Protein AF-A0A0R2BC78-F1 (afdb_monomer)

Solvent-accessible surface area (backbone atoms only — not comparable to full-atom values): 4627 Å² total; per-residue (Å²): 137,84,77,86,73,85,72,74,47,71,44,66,36,30,28,40,80,76,31,96,89,38,87,42,82,52,33,39,45,56,56,52,47,54,53,37,20,66,75,50,75,65,32,62,71,58,31,52,61,66,47,55,56,65,79,74,49,56,58,68,60,54,48,52,48,42,59,70,71,66,58,62,69,80,80,123

Organism: NCBI:txid1423733

Mean predicted aligned error: 7.33 Å

Sequence (76 aa):
MAKTVDETLFIDYQMSDAFDWSDSEMPVRDAIWDYLMEKNSHDTLKTEADMKPFMTMAEADVRDFVEKNLKTVASK

InterPro domains:
  IPR056216 Probiotic-derived p8-like [PF24305] (7-71)

Foldseek 3Di:
DPDDPPPCDQQQQACVVLPVLDPGRDGNLVLQLVLVCVVVVNPPVVSVVVSVVVSVDDSVVSSVCCCVRVPPVPVD

Radius of gyration: 13.25 Å; Cα contacts (8 Å, |Δi|>4): 64; chains: 1; bounding box: 24×29×45 Å

Secondary structure (DSSP, 8-state):
---------GGGSBHHHH-TT----SBHHHHHHHHHHHHTTT-HHHHHHHHGGGGTS-HHHHHHHHHHHT------

Structure (mmCIF, N/CA/C/O backbone):
data_AF-A0A0R2BC78-F1
#
_entry.id   AF-A0A0R2BC78-F1
#
loop_
_atom_site.group_PDB
_atom_site.id
_atom_site.type_symbol
_atom_site.label_atom_id
_atom_site.label_alt_id
_atom_site.label_comp_id
_atom_site.label_asym_id
_atom_site.label_entity_id
_atom_site.label_seq_id
_atom_site.pdbx_PDB_ins_code
_atom_site.Cartn_x
_atom_site.Cartn_y
_atom_site.Cartn_z
_atom_site.occupancy
_atom_site.B_iso_or_equiv
_atom_site.auth_seq_id
_atom_site.auth_comp_id
_atom_site.auth_asym_id
_atom_site.auth_atom_id
_atom_site.pdbx_PDB_model_num
ATOM 1 N N . MET A 1 1 ? -7.577 -14.023 -31.257 1.00 43.94 1 MET A N 1
ATOM 2 C CA . MET A 1 1 ? -7.843 -14.672 -29.958 1.00 43.94 1 MET A CA 1
ATOM 3 C C . MET A 1 1 ? -6.503 -14.869 -29.272 1.00 43.94 1 MET A C 1
ATOM 5 O O . MET A 1 1 ? -5.799 -15.816 -29.594 1.00 43.94 1 MET A O 1
ATOM 9 N N . ALA A 1 2 ? -6.075 -13.903 -28.460 1.00 41.19 2 ALA A N 1
ATOM 10 C CA . ALA A 1 2 ? -4.790 -13.970 -27.772 1.00 41.19 2 ALA A CA 1
ATOM 11 C C . ALA A 1 2 ? -5.032 -14.521 -26.365 1.00 41.19 2 ALA A C 1
ATOM 13 O O . ALA A 1 2 ? -5.492 -13.813 -25.482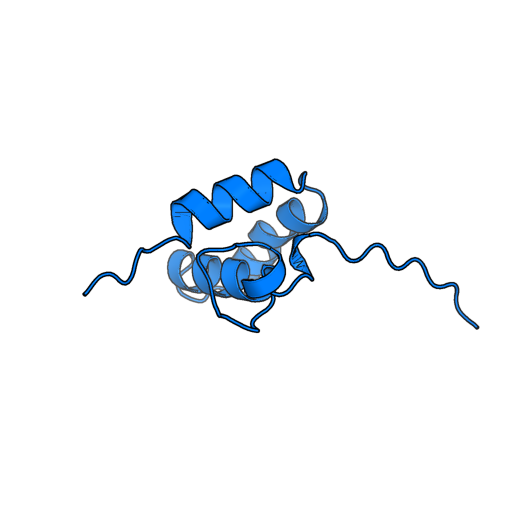 1.00 41.19 2 ALA A O 1
ATOM 14 N N . LYS A 1 3 ? -4.831 -15.835 -26.271 1.00 38.69 3 LYS A N 1
ATOM 15 C CA . LYS A 1 3 ? -4.525 -16.651 -25.095 1.00 38.69 3 LYS A CA 1
ATOM 16 C C . LYS A 1 3 ? -4.593 -15.909 -23.747 1.00 38.69 3 LYS A C 1
ATOM 18 O O . LYS A 1 3 ? -3.632 -15.285 -23.317 1.00 38.69 3 LYS A O 1
ATOM 23 N N . THR A 1 4 ? -5.740 -16.068 -23.098 1.00 46.22 4 THR A N 1
ATOM 24 C CA . THR A 1 4 ? -5.930 -16.073 -21.645 1.00 46.22 4 THR A CA 1
ATOM 25 C C . THR A 1 4 ? -4.780 -16.808 -20.953 1.00 46.22 4 THR A C 1
ATOM 27 O O . THR A 1 4 ? -4.701 -18.037 -21.005 1.00 46.22 4 THR A O 1
ATOM 30 N N . VAL A 1 5 ? -3.886 -16.056 -20.327 1.00 46.53 5 VAL A N 1
ATOM 31 C CA . VAL A 1 5 ? -3.155 -16.507 -19.148 1.00 46.53 5 VAL A CA 1
ATOM 32 C C . VAL A 1 5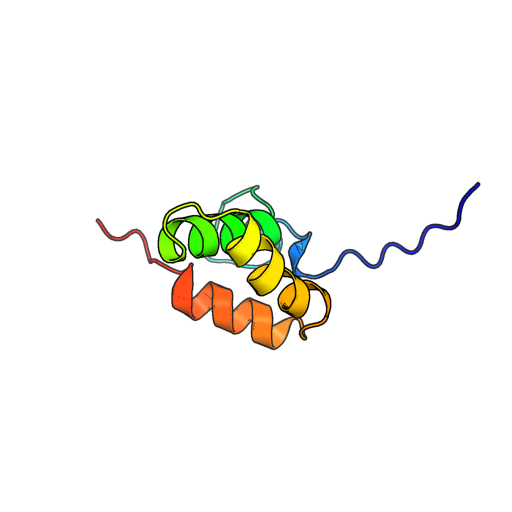 ? -3.622 -15.553 -18.066 1.00 46.53 5 VAL A C 1
ATOM 34 O O . VAL A 1 5 ? -3.095 -14.459 -17.912 1.00 46.53 5 VAL A O 1
ATOM 37 N N . ASP A 1 6 ? -4.729 -15.927 -17.435 1.00 47.19 6 ASP A N 1
ATOM 38 C CA . A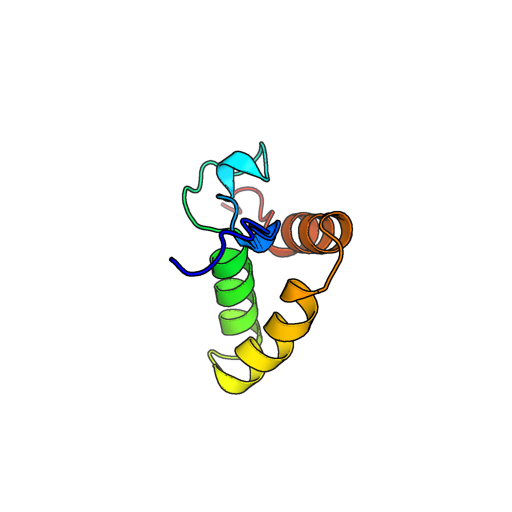SP A 1 6 ? -5.258 -15.278 -16.240 1.00 47.19 6 ASP A CA 1
ATOM 39 C C . ASP A 1 6 ? -4.320 -15.667 -15.081 1.00 47.19 6 ASP A C 1
ATOM 41 O O . ASP A 1 6 ? -4.646 -16.456 -14.204 1.00 47.19 6 ASP A O 1
ATOM 45 N N . GLU A 1 7 ? -3.063 -15.231 -15.164 1.00 51.91 7 GLU A N 1
ATOM 46 C CA . GLU A 1 7 ? -2.175 -15.124 -14.012 1.00 51.91 7 GLU A CA 1
ATOM 47 C C . GLU A 1 7 ? -2.522 -13.786 -13.360 1.00 51.91 7 GLU A C 1
ATOM 49 O O . GLU A 1 7 ? -1.723 -12.853 -13.379 1.00 51.91 7 GLU A O 1
ATOM 54 N N . THR A 1 8 ? -3.755 -13.643 -12.861 1.00 56.59 8 THR A N 1
ATOM 55 C CA . THR A 1 8 ? -4.072 -12.559 -11.931 1.00 56.59 8 THR A CA 1
ATOM 56 C C . THR A 1 8 ? -3.093 -12.695 -10.778 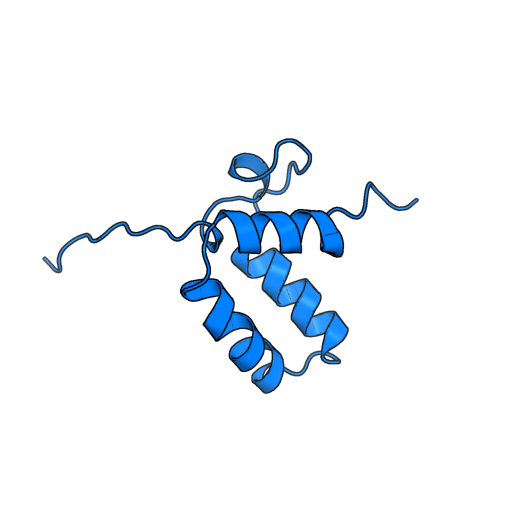1.00 56.59 8 THR A C 1
ATOM 58 O O . THR A 1 8 ? -3.182 -13.624 -9.975 1.00 56.59 8 THR A O 1
ATOM 61 N N . LEU A 1 9 ? -2.086 -11.822 -10.763 1.00 72.38 9 LEU A N 1
ATOM 62 C CA . LEU A 1 9 ? -1.095 -11.785 -9.702 1.00 72.38 9 LEU A CA 1
ATOM 63 C C . LEU A 1 9 ? -1.827 -11.440 -8.408 1.00 72.38 9 LEU A C 1
ATOM 65 O O . LEU A 1 9 ? -2.834 -10.739 -8.440 1.00 72.38 9 LEU A O 1
ATOM 69 N N . PHE A 1 10 ? -1.308 -11.860 -7.256 1.00 83.00 10 PHE A N 1
ATOM 70 C CA . PHE A 1 10 ? -1.915 -11.515 -5.965 1.00 83.00 10 PHE A CA 1
ATOM 71 C C . PHE A 1 10 ? -2.166 -10.001 -5.807 1.00 83.00 10 PHE A C 1
ATOM 73 O O . PHE A 1 10 ? -3.155 -9.572 -5.223 1.00 83.00 10 PHE A O 1
ATOM 80 N N . ILE A 1 11 ? -1.304 -9.176 -6.408 1.00 84.75 11 ILE A N 1
ATOM 81 C CA . ILE A 1 11 ? -1.454 -7.718 -6.430 1.00 84.75 11 ILE A CA 1
ATOM 82 C C . ILE A 1 11 ? -2.683 -7.221 -7.223 1.00 84.75 11 ILE A C 1
ATOM 84 O O . ILE A 1 11 ? -3.123 -6.100 -7.005 1.00 84.75 11 ILE A O 1
ATOM 88 N N . ASP A 1 12 ? -3.236 -8.007 -8.146 1.00 86.19 12 ASP A N 1
ATOM 89 C CA . ASP A 1 12 ? -4.442 -7.662 -8.914 1.00 86.19 12 ASP A CA 1
ATOM 90 C C . ASP A 1 12 ? -5.745 -7.965 -8.162 1.00 86.19 12 ASP A C 1
ATOM 92 O O . ASP A 1 12 ? -6.807 -7.504 -8.581 1.00 86.19 12 ASP A O 1
ATOM 96 N N . TYR A 1 13 ? -5.686 -8.709 -7.053 1.00 86.00 13 TYR A N 1
ATOM 97 C CA . TYR A 1 13 ? -6.862 -8.964 -6.225 1.00 86.00 13 TYR A CA 1
ATOM 98 C C . TYR A 1 13 ? -7.304 -7.693 -5.504 1.00 86.00 13 TYR A C 1
ATOM 100 O O . TYR A 1 13 ? -6.491 -6.819 -5.184 1.00 86.00 13 TYR A O 1
ATOM 108 N N . GLN A 1 14 ? -8.604 -7.598 -5.226 1.00 87.62 14 GLN A N 1
ATOM 109 C CA . GLN A 1 14 ? -9.137 -6.548 -4.366 1.00 87.62 14 GLN A CA 1
ATOM 110 C C . GLN A 1 14 ? -8.587 -6.729 -2.952 1.00 87.62 14 GLN A C 1
ATOM 112 O O . GLN A 1 14 ? -8.417 -7.858 -2.486 1.00 87.62 14 GLN A O 1
ATOM 117 N N . MET A 1 15 ? -8.316 -5.633 -2.243 1.00 85.44 15 MET A N 1
ATOM 118 C CA . MET A 1 15 ? -7.854 -5.730 -0.860 1.00 85.44 15 MET A CA 1
ATOM 119 C C . MET A 1 15 ? -8.866 -6.460 0.023 1.00 85.44 15 MET A C 1
ATOM 121 O O . MET A 1 15 ? -8.438 -7.187 0.909 1.00 85.44 15 MET A O 1
ATOM 125 N N . SER A 1 16 ? -10.165 -6.313 -0.245 1.00 87.56 16 SER A N 1
ATOM 126 C CA . SER A 1 16 ? -11.229 -7.061 0.431 1.00 87.56 16 SER A CA 1
ATOM 127 C C . SER A 1 16 ? -11.179 -8.569 0.210 1.00 87.56 16 SER A C 1
ATOM 129 O O . SER A 1 16 ? -11.508 -9.329 1.115 1.00 87.56 16 SER A O 1
ATOM 131 N N . ASP A 1 17 ? -10.733 -9.012 -0.964 1.00 86.88 17 ASP A N 1
ATOM 132 C CA . ASP A 1 17 ? -10.593 -10.439 -1.270 1.00 86.88 17 ASP A CA 1
ATOM 133 C C . ASP A 1 17 ? -9.280 -11.010 -0.716 1.00 86.88 17 ASP A C 1
ATOM 135 O O . ASP A 1 17 ? -9.205 -12.175 -0.326 1.00 86.88 17 ASP A O 1
ATOM 139 N N . ALA A 1 18 ? -8.228 -10.188 -0.689 1.00 85.75 18 ALA A N 1
ATOM 140 C CA . ALA A 1 18 ? -6.892 -10.578 -0.254 1.00 85.75 18 ALA A CA 1
ATOM 141 C C . ALA A 1 18 ? -6.684 -10.473 1.271 1.00 85.75 18 ALA A C 1
ATOM 143 O O . ALA A 1 18 ? -5.864 -11.204 1.840 1.00 85.75 18 ALA A O 1
ATOM 144 N N . PHE A 1 19 ? -7.399 -9.565 1.942 1.00 84.81 19 PHE A N 1
ATOM 145 C CA . PHE A 1 19 ? -7.218 -9.233 3.353 1.00 84.81 19 PHE A CA 1
ATOM 146 C C . PHE A 1 19 ? -8.555 -9.090 4.083 1.00 84.81 19 PHE A C 1
ATOM 148 O O . PHE A 1 19 ? -9.258 -8.102 3.913 1.00 84.81 19 PHE A O 1
ATOM 155 N N . ASP A 1 20 ? -8.820 -9.985 5.039 1.00 85.00 20 ASP A N 1
ATOM 156 C CA . ASP A 1 20 ? -10.056 -9.979 5.846 1.00 85.00 20 ASP A CA 1
ATOM 157 C C . ASP A 1 20 ? -10.260 -8.713 6.707 1.00 85.00 20 ASP A C 1
ATOM 159 O O . ASP A 1 20 ? -11.323 -8.509 7.286 1.00 85.00 20 ASP A O 1
ATOM 163 N N . TRP A 1 21 ? -9.222 -7.888 6.876 1.00 82.94 21 TRP A N 1
ATOM 164 C CA . TRP A 1 21 ? -9.271 -6.654 7.669 1.00 82.94 21 TRP A CA 1
ATOM 165 C C . TRP A 1 21 ? -9.538 -5.399 6.832 1.00 82.94 21 TRP A C 1
ATOM 167 O O . TRP A 1 21 ? -9.710 -4.323 7.407 1.00 82.94 21 TRP A O 1
ATOM 177 N N . SER A 1 22 ? -9.520 -5.516 5.505 1.00 82.75 22 SER A N 1
ATOM 178 C CA . SER A 1 22 ? -9.765 -4.413 4.583 1.00 82.75 22 SER A CA 1
ATOM 179 C C . SER A 1 22 ? -11.104 -4.637 3.894 1.00 82.75 22 SER A C 1
ATOM 181 O O . SER A 1 22 ? -11.328 -5.700 3.346 1.00 82.75 22 SER A O 1
ATOM 183 N N . ASP A 1 23 ? -11.976 -3.633 3.870 1.00 83.62 23 ASP A N 1
ATOM 184 C CA . ASP A 1 23 ? -13.197 -3.647 3.044 1.00 83.62 23 ASP A CA 1
ATOM 185 C C . ASP A 1 23 ? -12.992 -2.868 1.730 1.00 83.62 23 ASP A C 1
ATOM 187 O O . ASP A 1 23 ? -13.945 -2.466 1.064 1.00 83.62 23 ASP A O 1
ATOM 191 N N . SER A 1 24 ? -11.737 -2.567 1.377 1.00 81.62 24 SER A N 1
ATOM 192 C CA . SER A 1 24 ? -11.430 -1.757 0.203 1.00 81.62 24 SER A CA 1
ATOM 193 C C . SER A 1 24 ? -11.546 -2.583 -1.076 1.00 81.62 24 SER A C 1
ATOM 195 O O . SER A 1 24 ? -10.833 -3.568 -1.263 1.00 81.62 24 SER A O 1
ATOM 197 N N . GLU A 1 25 ? -12.389 -2.119 -1.998 1.00 85.25 25 GLU A N 1
ATOM 198 C CA . GLU A 1 25 ? -12.498 -2.658 -3.362 1.00 85.25 25 GLU A CA 1
ATOM 199 C C . GLU A 1 25 ? -11.267 -2.321 -4.227 1.00 85.25 25 GLU A C 1
ATOM 201 O O . GLU A 1 25 ? -11.160 -2.778 -5.369 1.00 85.25 25 GLU A O 1
ATOM 206 N N . MET A 1 26 ? -10.346 -1.504 -3.699 1.00 86.44 26 MET A N 1
ATOM 207 C CA . MET A 1 26 ? -9.105 -1.132 -4.370 1.00 86.44 26 MET A CA 1
ATOM 208 C C . MET A 1 26 ? -8.205 -2.364 -4.556 1.00 86.44 26 MET A C 1
ATOM 210 O O . MET A 1 26 ? -8.073 -3.165 -3.626 1.00 86.44 26 MET A O 1
ATOM 214 N N . PRO A 1 27 ? -7.538 -2.515 -5.711 1.00 89.25 27 PRO A N 1
ATOM 215 C CA . PRO A 1 27 ? -6.544 -3.562 -5.906 1.00 89.25 27 PRO A CA 1
ATOM 216 C C . PRO A 1 27 ? -5.361 -3.423 -4.942 1.00 89.25 27 PRO A C 1
ATOM 218 O O . PRO A 1 27 ? -4.906 -2.315 -4.646 1.00 89.25 27 PRO A O 1
ATOM 221 N N . VAL A 1 28 ? -4.786 -4.549 -4.514 1.00 87.69 28 VAL A N 1
ATOM 222 C CA . VAL A 1 28 ? -3.577 -4.571 -3.670 1.00 87.69 28 VAL A CA 1
ATOM 223 C C . VAL A 1 28 ? -2.411 -3.817 -4.331 1.00 87.69 28 VAL A C 1
ATOM 225 O O . VAL A 1 28 ? -1.648 -3.134 -3.650 1.00 87.69 28 VAL A O 1
ATOM 228 N N . ARG A 1 29 ? -2.299 -3.881 -5.663 1.00 89.06 29 ARG A N 1
ATOM 229 C CA . ARG A 1 29 ? -1.332 -3.140 -6.484 1.00 89.06 29 ARG A CA 1
ATOM 230 C C . ARG A 1 29 ? -1.413 -1.642 -6.227 1.00 89.06 29 ARG A C 1
ATOM 232 O O . ARG A 1 29 ? -0.377 -1.025 -5.996 1.00 89.06 29 ARG A O 1
ATOM 239 N N . ASP A 1 30 ? -2.617 -1.086 -6.290 1.00 89.06 30 ASP A N 1
ATOM 240 C CA . ASP A 1 30 ? -2.842 0.353 -6.164 1.00 89.06 30 ASP A CA 1
ATOM 241 C C . ASP A 1 30 ? -2.587 0.802 -4.725 1.00 89.06 30 ASP A C 1
ATOM 243 O O . ASP A 1 30 ? -1.932 1.814 -4.504 1.00 89.06 30 ASP A O 1
ATOM 247 N N . ALA A 1 31 ? -2.974 -0.011 -3.738 1.00 88.81 31 ALA A N 1
ATOM 248 C CA . ALA A 1 31 ? -2.664 0.268 -2.340 1.00 88.81 31 ALA A CA 1
ATOM 249 C C . ALA A 1 31 ? -1.145 0.316 -2.075 1.00 88.81 31 ALA A C 1
ATOM 251 O O . ALA A 1 31 ? -0.652 1.221 -1.398 1.00 88.81 31 ALA A O 1
ATOM 252 N N . ILE A 1 32 ? -0.377 -0.635 -2.625 1.00 88.38 32 ILE A N 1
ATOM 253 C CA . ILE A 1 32 ? 1.093 -0.629 -2.520 1.00 88.38 32 ILE A CA 1
ATOM 254 C C . ILE A 1 32 ? 1.676 0.568 -3.275 1.00 88.38 32 ILE A C 1
ATOM 256 O O . ILE A 1 32 ? 2.584 1.225 -2.762 1.00 88.38 32 ILE A O 1
ATOM 260 N N . TRP A 1 33 ? 1.151 0.867 -4.465 1.00 89.94 33 TRP A N 1
ATOM 261 C CA . TRP A 1 33 ? 1.569 2.010 -5.269 1.00 89.94 33 TRP A CA 1
ATOM 262 C C . TRP A 1 33 ? 1.398 3.326 -4.506 1.00 89.94 33 TRP A C 1
ATOM 264 O O . TRP A 1 33 ? 2.358 4.086 -4.409 1.00 89.94 33 TRP A O 1
ATOM 274 N N . ASP A 1 34 ? 0.233 3.575 -3.909 1.00 89.25 34 ASP A N 1
ATOM 275 C CA . ASP A 1 34 ? -0.039 4.787 -3.128 1.00 89.25 34 ASP A CA 1
ATOM 276 C C . ASP A 1 34 ? 0.900 4.910 -1.921 1.00 89.25 34 ASP A C 1
ATOM 278 O O . ASP A 1 34 ? 1.471 5.975 -1.675 1.00 89.25 34 ASP A O 1
ATOM 282 N N . TYR A 1 35 ? 1.157 3.810 -1.207 1.00 89.38 35 TYR A N 1
ATOM 283 C CA . TYR A 1 35 ? 2.128 3.810 -0.110 1.00 89.38 35 TYR A CA 1
ATOM 284 C C . TYR A 1 35 ? 3.545 4.165 -0.582 1.00 89.38 35 TYR A C 1
ATOM 286 O O . TYR A 1 35 ? 4.252 4.946 0.063 1.00 89.38 35 TYR A O 1
ATOM 294 N N . LEU A 1 36 ? 3.977 3.591 -1.707 1.00 89.56 36 LEU A N 1
ATOM 295 C CA . LEU A 1 36 ? 5.281 3.883 -2.293 1.00 89.56 36 LEU A CA 1
ATOM 296 C C . LEU A 1 36 ? 5.351 5.320 -2.816 1.00 89.56 36 LEU A C 1
ATOM 298 O O . LEU A 1 36 ? 6.378 5.963 -2.615 1.00 89.56 36 LEU A O 1
ATOM 302 N N . MET A 1 37 ? 4.271 5.848 -3.396 1.00 88.50 37 MET A N 1
ATOM 303 C CA . MET A 1 37 ? 4.167 7.249 -3.802 1.00 88.50 37 MET A CA 1
ATOM 304 C C . MET A 1 37 ? 4.386 8.169 -2.606 1.00 88.50 37 MET A C 1
ATOM 306 O O . MET A 1 37 ? 5.264 9.026 -2.665 1.00 88.50 37 MET A O 1
ATOM 310 N N . GLU A 1 38 ? 3.660 7.979 -1.504 1.00 89.62 38 GLU A N 1
ATOM 311 C CA . GLU A 1 38 ? 3.834 8.783 -0.286 1.00 89.62 38 GLU A CA 1
ATOM 312 C C . GLU A 1 38 ? 5.269 8.688 0.256 1.00 89.62 38 GLU A C 1
ATOM 314 O O . GLU A 1 38 ? 5.899 9.695 0.587 1.00 89.62 38 GLU A O 1
ATOM 319 N N . LYS A 1 39 ? 5.842 7.480 0.269 1.00 88.50 39 LYS A N 1
ATOM 320 C CA . LYS A 1 39 ? 7.214 7.243 0.734 1.00 88.50 39 LYS A CA 1
ATOM 321 C C . LYS A 1 39 ? 8.280 7.867 -0.171 1.00 88.50 39 LYS A C 1
ATOM 323 O O . LYS A 1 39 ? 9.320 8.306 0.321 1.00 88.50 39 LYS A O 1
ATOM 328 N N . ASN A 1 40 ? 8.031 7.903 -1.476 1.00 90.31 40 ASN A N 1
ATOM 329 C CA . ASN A 1 40 ? 8.940 8.424 -2.492 1.00 90.31 40 ASN A CA 1
ATOM 330 C C . ASN A 1 40 ? 8.690 9.908 -2.816 1.00 90.31 40 ASN A C 1
ATOM 332 O O . ASN A 1 40 ? 9.232 10.404 -3.804 1.00 90.31 40 ASN A O 1
ATOM 336 N N . SER A 1 41 ? 7.910 10.632 -2.003 1.00 91.12 41 SER A N 1
ATOM 337 C CA . SER A 1 41 ? 7.539 12.039 -2.242 1.00 91.12 41 SER A CA 1
ATOM 338 C C . SER A 1 41 ? 6.860 12.261 -3.600 1.00 91.12 41 SER A C 1
ATOM 340 O O . SER A 1 41 ? 7.155 13.225 -4.307 1.00 91.12 41 SER A O 1
ATOM 342 N N . HIS A 1 42 ? 5.972 11.338 -3.967 1.00 89.62 42 HIS A N 1
ATOM 343 C CA . HIS A 1 42 ? 5.208 11.290 -5.219 1.00 89.62 42 HIS A CA 1
ATOM 344 C C . HIS A 1 42 ? 6.077 11.135 -6.477 1.00 89.62 42 HIS A C 1
ATOM 346 O O . HIS A 1 42 ? 5.666 11.488 -7.583 1.00 89.62 42 HIS A O 1
ATOM 352 N N . ASP A 1 43 ? 7.284 10.583 -6.327 1.00 93.88 43 ASP A N 1
ATOM 353 C CA . ASP A 1 43 ? 8.154 10.233 -7.448 1.00 93.88 43 ASP A CA 1
ATOM 354 C C . ASP A 1 43 ? 7.651 8.949 -8.130 1.00 93.88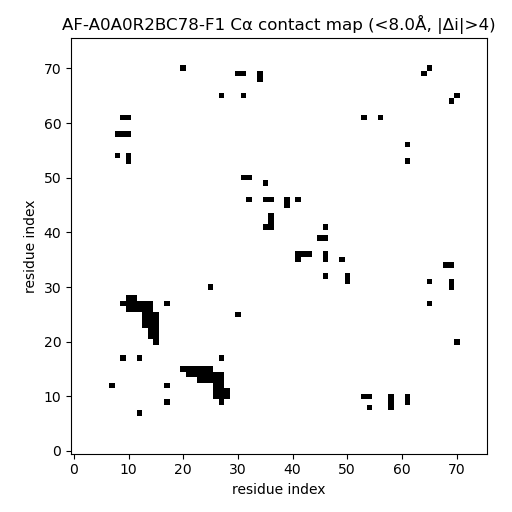 43 ASP A C 1
ATOM 356 O O . ASP A 1 43 ? 7.835 7.826 -7.644 1.00 93.88 43 ASP A O 1
ATOM 360 N N . THR A 1 44 ? 7.007 9.127 -9.283 1.00 89.12 44 THR A N 1
ATOM 361 C CA . THR A 1 44 ? 6.445 8.035 -10.085 1.00 89.12 44 THR A CA 1
ATOM 362 C C . THR A 1 44 ? 7.518 7.122 -10.672 1.00 89.12 44 THR A C 1
ATOM 364 O O . THR A 1 44 ? 7.283 5.923 -10.801 1.00 89.12 44 THR A O 1
ATOM 367 N N . LEU A 1 45 ? 8.715 7.640 -10.977 1.00 93.00 45 LEU A N 1
ATOM 368 C CA . LEU A 1 45 ? 9.809 6.843 -11.542 1.00 93.00 45 LEU A CA 1
ATOM 369 C C . LEU A 1 45 ? 10.379 5.878 -10.502 1.00 93.00 45 LEU A C 1
ATOM 371 O O . LEU A 1 45 ? 10.641 4.715 -10.812 1.00 93.00 45 LEU A O 1
ATOM 375 N N . LYS A 1 46 ? 10.551 6.349 -9.263 1.00 92.06 46 LYS A N 1
ATOM 376 C CA . LYS A 1 46 ? 10.977 5.490 -8.150 1.00 92.06 46 LYS A CA 1
ATOM 377 C C . LYS A 1 46 ? 9.901 4.495 -7.769 1.00 92.06 46 LYS A C 1
ATOM 379 O O . LYS A 1 46 ? 10.206 3.323 -7.604 1.00 92.06 46 LYS A O 1
ATOM 384 N N . THR A 1 47 ? 8.652 4.944 -7.698 1.00 90.00 47 THR A N 1
ATOM 385 C CA . THR A 1 47 ? 7.536 4.064 -7.351 1.00 90.00 47 THR A CA 1
ATOM 386 C C . THR A 1 47 ? 7.372 2.938 -8.366 1.00 90.00 47 THR A C 1
ATOM 388 O O . THR A 1 47 ? 7.225 1.786 -7.972 1.00 90.00 47 THR A O 1
ATOM 391 N N . GLU A 1 48 ? 7.498 3.221 -9.665 1.00 88.25 48 GLU A N 1
ATOM 392 C CA . GLU A 1 48 ? 7.485 2.172 -10.688 1.00 88.25 48 GLU A CA 1
ATOM 393 C C . GLU A 1 48 ? 8.664 1.195 -10.525 1.00 88.25 48 GLU A C 1
ATOM 395 O O . GLU A 1 48 ? 8.492 -0.021 -10.643 1.00 88.25 48 GLU A O 1
ATOM 400 N N . ALA A 1 49 ? 9.868 1.708 -10.247 1.00 90.75 49 ALA A N 1
ATOM 401 C CA . ALA A 1 49 ? 11.044 0.873 -10.015 1.00 90.75 49 ALA A CA 1
ATOM 402 C C . ALA A 1 49 ? 10.880 -0.028 -8.779 1.00 90.75 49 ALA A C 1
ATOM 404 O O . ALA A 1 49 ? 11.235 -1.206 -8.839 1.00 90.75 49 ALA A O 1
ATOM 405 N N . ASP A 1 50 ? 10.291 0.506 -7.711 1.00 88.75 50 ASP A N 1
ATOM 406 C CA . ASP A 1 50 ? 10.003 -0.211 -6.472 1.00 88.75 50 ASP A CA 1
ATOM 407 C C . ASP A 1 50 ? 8.845 -1.205 -6.641 1.00 88.75 50 ASP A C 1
ATOM 409 O O . ASP A 1 50 ? 8.861 -2.243 -5.992 1.00 88.75 50 ASP A O 1
ATOM 413 N N . MET A 1 51 ? 7.885 -0.948 -7.540 1.00 86.50 51 MET A N 1
ATOM 414 C CA . MET A 1 51 ? 6.752 -1.838 -7.842 1.00 86.50 51 MET A CA 1
ATOM 415 C C . MET A 1 51 ? 7.121 -3.053 -8.693 1.00 86.50 51 MET A C 1
ATOM 417 O O . MET A 1 51 ? 6.528 -4.121 -8.536 1.00 86.50 51 MET A O 1
ATOM 421 N N . LYS A 1 52 ? 8.109 -2.926 -9.586 1.00 86.81 52 LYS A N 1
ATOM 422 C CA . LYS A 1 52 ? 8.583 -4.029 -10.444 1.00 86.81 52 LYS A CA 1
ATOM 423 C C . LYS A 1 52 ? 8.860 -5.339 -9.696 1.00 86.81 52 LYS A C 1
ATOM 425 O O . LYS A 1 52 ? 8.376 -6.368 -10.165 1.00 86.81 52 LYS A O 1
ATOM 430 N N . PRO A 1 53 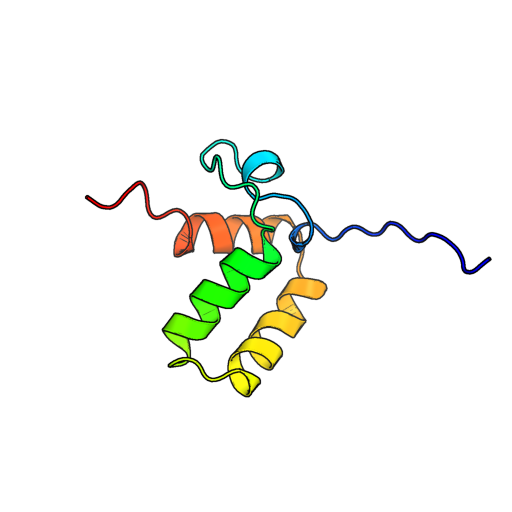? 9.591 -5.362 -8.564 1.00 86.62 53 PRO A N 1
ATOM 431 C CA . PRO A 1 53 ? 9.805 -6.601 -7.827 1.00 86.62 53 PRO A CA 1
ATOM 432 C C . PRO A 1 53 ? 8.511 -7.187 -7.249 1.00 86.62 53 PRO A C 1
ATOM 434 O O . PRO A 1 53 ? 8.401 -8.403 -7.209 1.00 86.62 53 PRO A O 1
ATOM 437 N N . PHE A 1 54 ? 7.505 -6.385 -6.874 1.00 83.25 54 PHE A N 1
ATOM 438 C CA . PHE A 1 54 ? 6.228 -6.908 -6.355 1.00 83.25 54 PHE A CA 1
ATOM 439 C C . PHE A 1 54 ? 5.421 -7.686 -7.403 1.00 83.25 54 PHE A C 1
ATOM 441 O O . PHE A 1 54 ? 4.608 -8.527 -7.036 1.00 83.25 54 PHE A O 1
ATOM 448 N N . MET A 1 55 ? 5.661 -7.456 -8.699 1.00 80.12 55 MET A N 1
ATOM 449 C CA . MET A 1 55 ? 5.035 -8.232 -9.779 1.00 80.12 55 MET A CA 1
ATOM 450 C C . MET A 1 55 ? 5.593 -9.656 -9.898 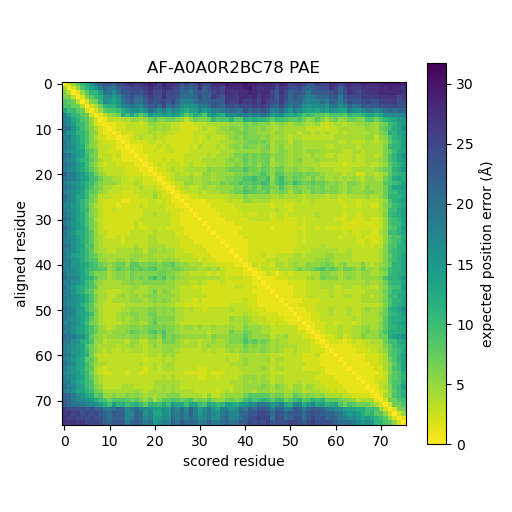1.00 80.12 55 MET A C 1
ATOM 452 O O . MET A 1 55 ? 4.953 -10.513 -10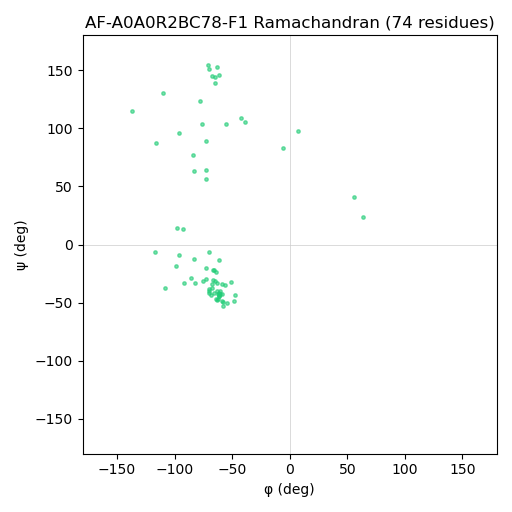.498 1.00 80.12 55 MET A O 1
ATOM 456 N N . THR A 1 56 ? 6.791 -9.907 -9.366 1.00 82.50 56 THR A N 1
ATOM 457 C CA . THR A 1 56 ? 7.458 -11.218 -9.417 1.00 82.50 56 THR A CA 1
ATOM 458 C C . THR A 1 56 ? 7.677 -11.834 -8.036 1.00 82.50 56 THR A C 1
ATOM 460 O O . THR A 1 56 ? 8.121 -12.979 -7.943 1.00 82.50 56 THR A O 1
ATOM 463 N N . MET A 1 57 ? 7.384 -11.088 -6.969 1.00 82.00 57 MET A N 1
ATOM 464 C CA . MET A 1 57 ? 7.495 -11.535 -5.585 1.00 82.00 57 MET A CA 1
ATOM 465 C C . MET A 1 57 ? 6.406 -12.562 -5.256 1.00 82.00 57 MET A C 1
ATOM 467 O O . MET A 1 57 ? 5.338 -12.579 -5.870 1.00 82.00 57 MET A O 1
ATOM 471 N N . ALA A 1 58 ? 6.672 -13.427 -4.278 1.00 86.31 58 ALA A N 1
ATOM 472 C CA . ALA A 1 58 ? 5.677 -14.387 -3.828 1.00 86.31 58 ALA A CA 1
ATOM 473 C C . ALA A 1 58 ? 4.515 -13.669 -3.130 1.00 86.31 58 ALA A C 1
ATOM 475 O O . ALA A 1 58 ? 4.719 -12.702 -2.398 1.00 86.31 58 ALA A O 1
ATOM 476 N N . GLU A 1 59 ? 3.303 -14.199 -3.299 1.00 84.44 59 GLU A N 1
ATOM 477 C CA . GLU A 1 59 ? 2.093 -13.703 -2.633 1.00 84.44 59 GLU A CA 1
ATOM 478 C C . GLU A 1 59 ? 2.298 -13.488 -1.126 1.00 84.44 59 GLU A C 1
ATOM 480 O O . GLU A 1 59 ? 1.908 -12.451 -0.601 1.00 84.44 59 GLU A O 1
ATOM 485 N N . ALA A 1 60 ? 2.960 -14.427 -0.442 1.00 88.25 60 ALA A N 1
ATOM 486 C CA . ALA A 1 60 ? 3.216 -14.335 0.994 1.00 88.25 60 ALA A CA 1
ATOM 487 C C . ALA A 1 60 ? 4.049 -13.098 1.374 1.00 88.25 60 ALA A C 1
ATOM 489 O O . ALA A 1 60 ? 3.711 -12.412 2.333 1.00 88.25 60 ALA A O 1
ATOM 490 N N . ASP A 1 61 ? 5.087 -12.772 0.601 1.00 89.19 61 ASP A N 1
ATOM 491 C CA . ASP A 1 61 ? 5.939 -11.606 0.864 1.00 89.19 61 ASP A CA 1
ATOM 492 C C . ASP A 1 61 ? 5.186 -10.294 0.602 1.00 89.19 61 ASP A C 1
ATOM 494 O O . ASP A 1 61 ? 5.304 -9.331 1.364 1.00 89.19 61 ASP A O 1
ATOM 498 N N . VAL A 1 62 ? 4.378 -10.258 -0.466 1.00 87.06 62 VAL A N 1
ATOM 499 C CA . VAL A 1 62 ? 3.507 -9.116 -0.775 1.00 87.06 62 VAL A CA 1
ATOM 500 C C . VAL A 1 62 ? 2.487 -8.927 0.345 1.00 87.06 62 VAL A C 1
ATOM 502 O O . VAL A 1 62 ? 2.309 -7.812 0.837 1.00 87.06 62 VAL A O 1
ATOM 505 N N . ARG A 1 63 ? 1.850 -10.016 0.785 1.00 87.19 63 ARG A N 1
ATOM 506 C CA . ARG A 1 63 ? 0.882 -10.019 1.880 1.00 87.19 63 ARG A CA 1
ATOM 507 C C . ARG A 1 63 ? 1.515 -9.510 3.167 1.00 87.19 63 ARG A C 1
ATOM 509 O O . ARG A 1 63 ? 0.967 -8.595 3.769 1.00 87.19 63 ARG A O 1
ATOM 516 N N . ASP A 1 64 ? 2.687 -10.014 3.539 1.00 89.62 64 ASP A N 1
ATOM 517 C CA . ASP A 1 64 ? 3.427 -9.556 4.717 1.00 89.62 64 ASP A CA 1
ATOM 518 C C . ASP A 1 64 ? 3.795 -8.071 4.620 1.00 89.62 64 ASP A C 1
ATOM 520 O O . ASP A 1 64 ? 3.687 -7.335 5.604 1.00 89.62 64 ASP A O 1
ATOM 524 N N . PHE A 1 65 ? 4.198 -7.589 3.440 1.00 88.06 65 PHE A N 1
ATOM 525 C CA . PHE A 1 65 ? 4.482 -6.171 3.231 1.00 88.06 65 PHE A CA 1
ATOM 526 C C . PHE A 1 65 ? 3.233 -5.309 3.438 1.00 88.06 65 PHE A C 1
ATOM 528 O O . PHE A 1 65 ? 3.291 -4.310 4.161 1.00 88.06 65 PHE A O 1
ATOM 535 N N . VAL A 1 66 ? 2.108 -5.692 2.836 1.00 87.31 66 VAL A N 1
ATOM 536 C CA . VAL A 1 66 ? 0.827 -4.990 2.968 1.00 87.31 66 VAL A CA 1
ATOM 537 C C . VAL A 1 66 ? 0.347 -5.052 4.420 1.00 87.31 66 VAL A C 1
ATOM 539 O O . VAL A 1 66 ? 0.044 -4.023 5.016 1.00 87.31 66 VAL A O 1
ATOM 542 N N . GLU A 1 67 ? 0.382 -6.216 5.065 1.00 87.81 67 GLU A N 1
ATOM 543 C CA . GLU A 1 67 ? 0.001 -6.356 6.473 1.00 87.81 67 GLU A CA 1
ATOM 544 C C . GLU A 1 67 ? 0.911 -5.595 7.440 1.00 87.81 67 GLU A C 1
ATOM 546 O O . GLU A 1 67 ? 0.503 -5.277 8.552 1.00 87.81 67 GLU A O 1
ATOM 551 N N . LYS A 1 68 ? 2.151 -5.299 7.057 1.00 87.06 68 LYS A N 1
ATOM 552 C CA . LYS A 1 68 ? 3.088 -4.563 7.909 1.00 87.06 68 LYS A CA 1
ATOM 553 C C . LYS A 1 68 ? 3.043 -3.053 7.690 1.00 87.06 68 LYS A C 1
ATOM 555 O O . LYS A 1 68 ? 3.281 -2.307 8.637 1.00 87.06 68 LYS A O 1
ATOM 560 N N . ASN A 1 69 ? 2.784 -2.609 6.459 1.00 85.75 69 ASN A N 1
ATOM 561 C CA . ASN A 1 69 ? 2.863 -1.197 6.070 1.00 85.75 69 ASN A CA 1
ATOM 562 C C . ASN A 1 69 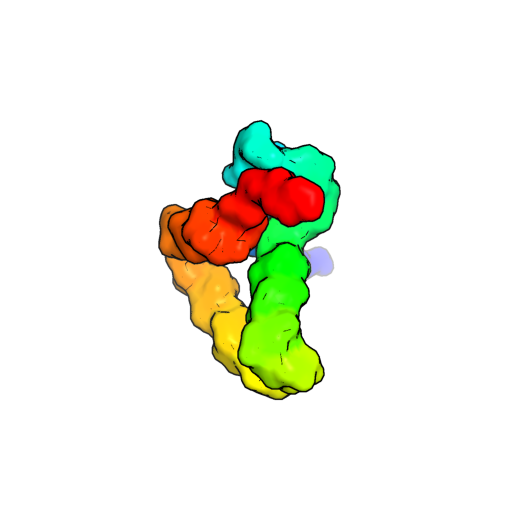? 1.490 -0.559 5.816 1.00 85.75 69 ASN A C 1
ATOM 564 O O . ASN A 1 69 ? 1.294 0.601 6.166 1.00 85.75 69 ASN A O 1
ATOM 568 N N . LEU A 1 70 ? 0.556 -1.306 5.219 1.00 83.38 70 LEU A N 1
ATOM 569 C CA . LEU A 1 70 ? -0.782 -0.846 4.824 1.00 83.38 70 LEU A CA 1
ATOM 570 C C . LEU A 1 70 ? -1.876 -1.233 5.821 1.00 83.38 70 LEU A C 1
ATOM 572 O O . LEU A 1 70 ? -2.923 -0.596 5.837 1.00 83.38 70 LEU A O 1
ATOM 576 N N . LYS A 1 71 ? -1.639 -2.220 6.695 1.00 78.88 71 LYS A N 1
ATOM 577 C CA . LYS A 1 71 ? -2.485 -2.506 7.869 1.00 78.88 71 LYS A CA 1
ATOM 578 C C . LYS A 1 71 ? -2.295 -1.435 8.936 1.00 78.88 71 LYS A C 1
ATOM 580 O O . LYS A 1 71 ? -1.945 -1.699 10.088 1.00 78.88 71 LYS A O 1
ATOM 585 N N . THR A 1 72 ? -2.519 -0.189 8.561 1.00 62.06 72 THR A N 1
ATOM 586 C CA . THR A 1 72 ? -2.812 0.856 9.518 1.00 62.06 72 THR A CA 1
ATOM 587 C C . THR A 1 72 ? -4.226 0.571 9.997 1.00 62.06 72 THR A C 1
ATOM 589 O O . THR A 1 72 ? -5.211 1.002 9.411 1.00 62.06 72 THR A O 1
ATOM 592 N N . VAL A 1 73 ? -4.335 -0.240 11.057 1.00 44.81 73 VAL A N 1
ATOM 593 C CA . VAL A 1 73 ? -5.546 -0.329 11.884 1.00 44.81 73 VAL A CA 1
ATOM 594 C C . VAL A 1 73 ? -6.007 1.102 12.072 1.00 44.81 73 VAL A C 1
ATOM 596 O O . VAL A 1 73 ? -5.262 1.838 12.716 1.00 44.81 73 VAL A O 1
ATOM 599 N N . ALA A 1 74 ? -7.116 1.479 11.423 1.00 43.22 74 ALA A N 1
ATOM 600 C CA . ALA A 1 74 ? -7.782 2.776 11.475 1.00 43.22 74 ALA A CA 1
ATOM 601 C C . ALA A 1 74 ? -7.130 3.700 12.509 1.00 43.22 74 ALA A C 1
ATOM 603 O O . ALA A 1 74 ? -7.515 3.699 13.682 1.00 43.22 74 ALA A O 1
ATOM 604 N N . SER A 1 75 ? -6.042 4.377 12.130 1.00 32.88 75 SER A N 1
ATOM 605 C CA . SER A 1 75 ? -5.263 5.120 13.113 1.00 32.88 75 SER A CA 1
ATOM 606 C C . SER A 1 75 ? -5.930 6.472 13.281 1.00 32.88 75 SER A C 1
ATOM 608 O O . SER A 1 75 ? -5.441 7.449 12.735 1.00 32.88 75 SER A O 1
ATOM 610 N N . LYS A 1 76 ? -7.036 6.436 14.036 1.00 32.91 76 LYS A N 1
ATOM 611 C CA . LYS A 1 76 ? -7.758 7.516 14.720 1.00 32.91 76 LYS A CA 1
ATOM 612 C C . LYS A 1 76 ? -8.093 8.777 13.933 1.00 32.91 76 LYS A C 1
ATOM 614 O O . LYS A 1 76 ? -7.177 9.560 13.618 1.00 32.91 76 LYS A O 1
#

Nearest PDB structures (foldseek):
  6j98-assembly1_A  TM=8.652E-01  e=1.314E-06  Lacticaseibacillus rhamnosus
  5wob-assembly1_B  TM=2.878E-01  e=8.494E+00  Homo sapiens

pLDDT: mean 79.71, std 16.32, range [32.88, 93.88]